Protein AF-A0A959QCV1-F1 (afdb_monomer)

Secondary structure (DSSP, 8-state):
----PPP---SS-EEEEEEEEE-GGGTPPP-SS-EE-TTS-EE-TT-EEEEEEEEEEEEEETTTEEEEEEEEEEEEEEEEEEEEGGGTEEEEEEEEEEEEEEEEEEEEEEETTEEEEEEEEEEEEEEEE-SSBBTBBS--GGG-EEEEEEEEEEE-

pLDDT: mean 92.11, std 7.15, range [56.38, 98.44]

Solvent-accessible surface area (backbone atoms only — not comparable to full-atom values): 8430 Å² total; per-residue (Å²): 138,89,85,84,82,80,75,71,31,43,81,50,85,47,71,51,73,50,75,49,73,44,86,23,66,89,78,53,77,93,68,97,67,70,45,64,49,99,85,64,48,78,40,44,71,61,38,28,40,42,35,39,36,42,37,42,26,15,46,81,37,73,96,36,27,21,29,19,40,37,41,36,40,36,43,35,42,37,38,18,29,28,41,34,75,94,74,74,41,79,45,79,33,67,29,54,31,41,40,38,39,39,38,40,32,39,41,37,48,82,47,102,86,43,72,51,46,44,38,40,39,36,36,44,34,39,40,46,46,46,16,28,24,83,88,30,38,80,43,47,67,88,73,32,51,74,48,78,51,75,48,78,48,78,49,104

Radius of gyration: 21.43 Å; Cα contacts (8 Å, |Δi|>4): 392; chains: 1; bounding box: 42×28×70 Å

Sequence (156 aa):
IVNITTRSGTNELEGEVFYLSRPGPVIDASSPYAQRDLSGNQVKDGFQRHQLGFGLGGPLKKDQTFYFLNVEHTTDLKDNLLNVPQLNINETVSGVNRFTYLSAKIDHLWTDRLRSSLRVNTGLVNIERQGGGLEGGSTFPSAGNRQDRNSLNIAL

Foldseek 3Di:
DDDDDDDKAAQDKDKDKDKDKDQFPVPDDDDPDFDADPVRDTADHPKMKIKIKMKIKHAPPHPFKIKIKMKMKMKIKGWAWADDVVVPDTDIWIDIKIKIKIKMKMWGDPDPPDIDMKIKIKIWIKGKQAFAHRVHDHGHRVNIDIDIDIDMDIDD

Mean predicted aligned error: 5.14 Å

Structure (mmCIF, N/CA/C/O backbone):
data_AF-A0A959QCV1-F1
#
_entry.id   AF-A0A959QCV1-F1
#
loop_
_atom_site.group_PDB
_atom_site.id
_atom_site.type_symbol
_atom_site.label_atom_id
_atom_site.label_alt_id
_atom_site.label_comp_id
_atom_site.label_asym_id
_atom_site.label_entity_id
_atom_site.label_seq_id
_atom_site.pdbx_PDB_ins_code
_atom_site.Cartn_x
_atom_site.Cartn_y
_atom_site.Cartn_z
_atom_site.occupancy
_atom_site.B_iso_or_equiv
_atom_site.auth_seq_id
_atom_site.auth_comp_id
_atom_site.auth_asym_id
_atom_site.auth_atom_id
_atom_site.pdbx_PDB_model_num
ATOM 1 N N . ILE A 1 1 ? -0.551 -22.973 5.891 1.00 56.41 1 ILE A N 1
ATOM 2 C CA . ILE A 1 1 ? -1.479 -21.946 6.427 1.00 56.41 1 ILE A CA 1
ATOM 3 C C . ILE A 1 1 ? -0.649 -20.695 6.674 1.00 56.41 1 ILE A C 1
ATOM 5 O O . ILE A 1 1 ? 0.378 -20.816 7.325 1.00 56.41 1 ILE A O 1
ATOM 9 N N . VAL A 1 2 ? -1.036 -19.545 6.117 1.00 56.38 2 VAL A N 1
ATOM 10 C CA . VAL A 1 2 ? -0.407 -18.245 6.412 1.00 56.38 2 VAL A CA 1
ATOM 11 C C . VAL A 1 2 ? -1.394 -17.459 7.270 1.00 56.38 2 VAL A C 1
ATOM 13 O O . VAL A 1 2 ? -2.549 -17.325 6.875 1.00 56.38 2 VAL A O 1
ATOM 16 N N . ASN A 1 3 ? -0.964 -16.994 8.445 1.00 68.69 3 ASN A N 1
ATOM 17 C CA . ASN A 1 3 ? -1.781 -16.184 9.346 1.00 68.69 3 ASN A CA 1
ATOM 18 C C . ASN A 1 3 ? -1.108 -14.826 9.547 1.00 68.69 3 ASN A C 1
ATOM 20 O O . ASN A 1 3 ? 0.076 -14.766 9.868 1.00 68.69 3 ASN A O 1
ATOM 24 N N . ILE A 1 4 ? -1.868 -13.756 9.348 1.00 70.38 4 ILE A N 1
ATOM 25 C CA . ILE A 1 4 ? -1.419 -12.381 9.541 1.00 70.38 4 ILE A CA 1
ATOM 26 C C . ILE A 1 4 ? -2.385 -11.747 10.539 1.00 70.38 4 ILE A C 1
ATOM 28 O O . ILE A 1 4 ? -3.583 -11.640 10.276 1.00 70.38 4 ILE A O 1
ATOM 32 N N . THR A 1 5 ? -1.860 -11.338 11.692 1.00 76.69 5 THR A N 1
ATOM 33 C CA . THR A 1 5 ? -2.651 -10.730 12.765 1.00 76.69 5 THR A CA 1
ATOM 34 C C . THR A 1 5 ? -2.545 -9.215 12.681 1.00 76.69 5 THR A C 1
ATOM 36 O O . THR A 1 5 ? -1.451 -8.663 12.766 1.00 76.69 5 THR A O 1
ATOM 39 N N . THR A 1 6 ? -3.680 -8.527 12.544 1.00 80.44 6 THR A N 1
ATOM 40 C CA . THR A 1 6 ? -3.712 -7.063 12.596 1.00 80.44 6 THR A CA 1
ATOM 41 C C . THR A 1 6 ? -3.486 -6.560 14.020 1.00 80.44 6 THR A C 1
ATOM 43 O O . THR A 1 6 ? -4.039 -7.105 14.985 1.00 80.44 6 THR A O 1
ATOM 46 N N . ARG A 1 7 ? -2.681 -5.498 14.146 1.00 88.44 7 ARG A N 1
ATOM 47 C CA . ARG A 1 7 ? -2.447 -4.800 15.416 1.00 88.44 7 ARG A CA 1
ATOM 48 C C . ARG A 1 7 ? -3.761 -4.254 15.995 1.00 88.44 7 ARG A C 1
ATOM 50 O O . ARG A 1 7 ? -4.746 -4.062 15.281 1.00 88.44 7 ARG A O 1
ATOM 57 N N . SER A 1 8 ? -3.779 -4.077 17.313 1.00 90.81 8 SER A N 1
ATOM 58 C CA . SER A 1 8 ? -4.909 -3.553 18.095 1.00 90.81 8 SER A CA 1
ATOM 59 C C . SER A 1 8 ? -4.432 -2.340 18.892 1.00 90.81 8 SER A C 1
ATOM 61 O O . SER A 1 8 ? -3.236 -2.234 19.150 1.00 90.81 8 SER A O 1
ATOM 63 N N . GLY A 1 9 ? -5.342 -1.446 19.278 1.00 90.56 9 GLY A N 1
ATOM 64 C CA . GLY A 1 9 ? -4.998 -0.323 20.153 1.00 90.56 9 GLY A CA 1
ATOM 65 C C . GLY A 1 9 ? -4.739 -0.762 21.594 1.00 90.56 9 GLY A C 1
ATOM 66 O O . GLY A 1 9 ? -5.176 -1.836 22.012 1.00 90.56 9 GLY A O 1
ATOM 67 N N . THR A 1 10 ? -4.057 0.095 22.350 1.00 93.06 10 THR A N 1
ATOM 68 C CA . THR A 1 10 ? -3.777 -0.079 23.782 1.00 93.06 10 THR A CA 1
ATOM 69 C C . THR A 1 10 ? -4.353 1.100 24.576 1.00 93.06 10 THR A C 1
ATOM 71 O O . THR A 1 10 ? -5.020 1.971 24.019 1.00 93.06 10 THR A O 1
ATOM 74 N N . ASN A 1 11 ? -4.135 1.139 25.892 1.00 96.75 11 ASN A N 1
ATOM 75 C CA . ASN A 1 11 ? -4.491 2.296 26.727 1.00 96.75 11 ASN A CA 1
ATOM 76 C C . ASN A 1 11 ? -3.583 3.514 26.518 1.00 96.75 11 ASN A C 1
ATOM 78 O O . ASN A 1 11 ? -3.856 4.590 27.060 1.00 96.75 11 ASN A O 1
ATOM 82 N N . GLU A 1 12 ? -2.521 3.348 25.743 1.00 96.94 12 GLU A N 1
ATOM 83 C CA . GLU A 1 12 ? -1.557 4.382 25.427 1.00 96.94 12 GLU A CA 1
ATOM 84 C C . GLU A 1 12 ? -1.685 4.739 23.949 1.00 96.94 12 GLU A C 1
ATOM 86 O O . GLU A 1 12 ? -2.083 3.924 23.117 1.00 96.94 12 GLU A O 1
ATOM 91 N N . LEU A 1 13 ? -1.430 6.006 23.633 1.00 97.38 13 LEU A N 1
ATOM 92 C CA . LEU A 1 13 ? -1.378 6.438 22.247 1.00 97.38 13 LEU A CA 1
ATOM 93 C C . LEU A 1 13 ? -0.006 6.056 21.694 1.00 97.38 13 LEU A C 1
ATOM 95 O O . LEU A 1 13 ? 1.003 6.624 22.105 1.00 97.38 13 LEU A O 1
ATOM 99 N N . GLU A 1 14 ? 0.010 5.129 20.748 1.00 96.81 14 GLU A N 1
ATOM 100 C CA . GLU A 1 14 ? 1.217 4.656 20.080 1.00 96.81 14 GLU A CA 1
ATOM 101 C C . GLU A 1 14 ? 1.080 4.858 18.576 1.00 96.81 14 GLU A C 1
ATOM 103 O O . GLU A 1 14 ? 0.016 4.640 17.990 1.00 96.81 14 GLU A O 1
ATOM 108 N N . GLY A 1 15 ? 2.168 5.257 17.929 1.00 95.94 15 GLY A N 1
ATOM 109 C CA . GLY A 1 15 ? 2.183 5.430 16.489 1.00 95.94 15 GLY A CA 1
ATOM 110 C C . GLY A 1 15 ? 3.567 5.231 15.905 1.00 95.94 15 GLY A C 1
ATOM 111 O O . GLY A 1 15 ? 4.581 5.374 16.586 1.00 95.94 15 GLY A O 1
ATOM 112 N N . GLU A 1 16 ? 3.591 4.915 14.620 1.00 96.56 16 GLU A N 1
ATOM 113 C CA . GLU A 1 16 ? 4.807 4.764 13.840 1.00 96.56 16 GLU A CA 1
ATOM 114 C C . GLU A 1 16 ? 4.631 5.404 12.468 1.00 96.56 16 GLU A C 1
ATOM 116 O O . GLU A 1 16 ? 3.540 5.434 11.896 1.00 96.56 16 GLU A O 1
ATOM 121 N N . VAL A 1 17 ? 5.736 5.892 11.925 1.00 98.06 17 VAL A N 1
ATOM 122 C CA . VAL A 1 17 ? 5.845 6.282 10.527 1.00 98.06 17 VAL A CA 1
ATOM 123 C C . VAL A 1 17 ? 7.122 5.674 9.984 1.00 98.06 17 VAL A C 1
ATOM 125 O O . VAL A 1 17 ? 8.141 5.629 10.676 1.00 98.06 17 VAL A O 1
ATOM 128 N N . PHE A 1 18 ? 7.076 5.201 8.749 1.00 97.94 18 PHE A N 1
ATOM 129 C CA . PHE A 1 18 ? 8.250 4.665 8.090 1.00 97.94 18 PHE A CA 1
ATOM 130 C C . PHE A 1 18 ? 8.313 5.098 6.638 1.00 97.94 18 PHE A C 1
ATOM 132 O O . PHE A 1 18 ? 7.305 5.388 5.990 1.00 97.94 18 PHE A O 1
ATOM 139 N N . TYR A 1 19 ? 9.532 5.059 6.119 1.00 98.06 19 TYR A N 1
ATOM 140 C CA . TYR A 1 19 ? 9.801 5.175 4.704 1.00 98.06 19 TYR A CA 1
ATOM 141 C C . TYR A 1 19 ? 10.902 4.189 4.318 1.00 98.06 19 TYR A C 1
ATOM 143 O O . TYR A 1 19 ? 11.965 4.166 4.938 1.00 98.06 19 TYR A O 1
ATOM 151 N N . LEU A 1 20 ? 10.644 3.369 3.303 1.00 96.88 20 LEU A N 1
ATOM 152 C CA . LEU A 1 20 ? 11.615 2.465 2.702 1.00 96.88 20 LEU A CA 1
ATOM 153 C C . LEU A 1 20 ? 11.753 2.812 1.225 1.00 96.88 20 LEU A C 1
ATOM 155 O O . LEU A 1 20 ? 10.768 3.065 0.534 1.00 96.88 20 LEU A O 1
ATOM 159 N N . SER A 1 21 ? 12.985 2.795 0.732 1.00 95.25 21 SER A N 1
ATOM 160 C CA . SER A 1 21 ? 13.279 3.090 -0.664 1.00 95.25 21 SER A CA 1
ATOM 161 C C . SER A 1 21 ? 14.231 2.057 -1.241 1.00 95.25 21 SER A C 1
ATOM 163 O O . SER A 1 21 ? 15.212 1.679 -0.601 1.00 95.25 21 SER A O 1
ATOM 165 N N . ARG A 1 22 ? 13.967 1.661 -2.483 1.00 92.31 22 ARG A N 1
ATOM 166 C CA . ARG A 1 22 ? 14.959 1.094 -3.384 1.00 92.31 22 ARG A CA 1
ATOM 167 C C . ARG A 1 22 ? 15.228 2.137 -4.472 1.00 92.31 22 ARG A C 1
ATOM 169 O O . ARG A 1 22 ? 14.399 2.276 -5.371 1.00 92.31 22 ARG A O 1
ATOM 176 N N . PRO A 1 23 ? 16.361 2.853 -4.404 1.00 88.69 23 PRO A N 1
ATOM 177 C CA . PRO A 1 23 ? 16.663 3.960 -5.314 1.00 88.69 23 PRO A CA 1
ATOM 178 C C . PRO A 1 23 ? 17.053 3.508 -6.734 1.00 88.69 23 PRO A C 1
ATOM 180 O O . PRO A 1 23 ? 17.223 4.349 -7.611 1.00 88.69 23 PRO A O 1
ATOM 183 N N . GLY A 1 24 ? 17.169 2.199 -6.976 1.00 87.38 24 GLY A N 1
ATOM 184 C CA . GLY A 1 24 ? 17.314 1.617 -8.309 1.00 87.38 24 GLY A CA 1
ATOM 185 C C . GLY A 1 24 ? 18.740 1.693 -8.872 1.00 87.38 24 GLY A C 1
ATOM 186 O O . GLY A 1 24 ? 19.698 1.535 -8.108 1.00 87.38 24 GLY A O 1
ATOM 187 N N . PRO A 1 25 ? 18.912 1.941 -10.189 1.00 83.81 25 PRO A N 1
ATOM 188 C CA . PRO A 1 25 ? 20.171 1.720 -10.915 1.00 83.81 25 PRO A CA 1
ATOM 189 C C . PRO A 1 25 ? 21.421 2.397 -10.348 1.00 83.81 25 PRO A C 1
ATOM 191 O O . PRO A 1 25 ? 22.527 1.934 -10.597 1.00 83.81 25 PRO A O 1
ATOM 194 N N . VAL A 1 26 ? 21.267 3.487 -9.592 1.00 85.25 26 VAL A N 1
ATOM 195 C CA . VAL A 1 26 ? 22.395 4.243 -9.021 1.00 85.25 26 VAL A CA 1
ATOM 196 C C . VAL A 1 26 ? 23.231 3.389 -8.060 1.00 85.25 26 VAL A C 1
ATOM 198 O O . VAL A 1 26 ? 24.428 3.629 -7.920 1.00 85.25 26 VAL A O 1
ATOM 201 N N . ILE A 1 27 ? 22.617 2.400 -7.403 1.00 87.38 27 ILE A N 1
ATOM 202 C CA . ILE A 1 27 ? 23.298 1.513 -6.445 1.00 87.38 27 ILE A CA 1
ATOM 203 C C . ILE A 1 27 ? 22.995 0.024 -6.663 1.00 87.38 27 ILE A C 1
ATOM 205 O O . ILE A 1 27 ? 23.479 -0.814 -5.902 1.00 87.38 27 ILE A O 1
ATOM 209 N N . ASP A 1 28 ? 22.176 -0.316 -7.659 1.00 84.25 28 ASP A N 1
ATOM 210 C CA . ASP A 1 28 ? 21.832 -1.703 -7.957 1.00 84.25 28 ASP A CA 1
ATOM 211 C C . ASP A 1 28 ? 23.026 -2.424 -8.611 1.00 84.25 28 ASP A C 1
ATOM 213 O O . ASP A 1 28 ? 23.662 -1.923 -9.539 1.00 84.25 28 ASP A O 1
ATOM 217 N N . ALA A 1 29 ? 23.319 -3.640 -8.148 1.00 82.19 29 ALA A N 1
ATOM 218 C CA . ALA A 1 29 ? 24.272 -4.516 -8.819 1.00 82.19 29 ALA A CA 1
ATOM 219 C C . ALA A 1 29 ? 23.673 -5.069 -10.123 1.00 82.19 29 ALA A C 1
ATOM 221 O O . ALA A 1 29 ? 22.480 -5.374 -10.191 1.00 82.19 29 ALA A O 1
ATOM 222 N N . SER A 1 30 ? 24.518 -5.266 -11.138 1.00 79.25 30 SER A N 1
ATOM 223 C CA . SER A 1 30 ? 24.100 -5.906 -12.388 1.00 79.25 30 SER A CA 1
ATOM 224 C C . SER A 1 30 ? 23.631 -7.343 -12.138 1.00 79.25 30 SER A C 1
ATOM 226 O O . SER A 1 30 ? 24.277 -8.108 -11.418 1.00 79.25 30 SER A O 1
ATOM 228 N N . SER A 1 31 ? 22.502 -7.712 -12.741 1.00 80.00 31 SER A N 1
ATOM 229 C CA . SER A 1 31 ? 21.906 -9.043 -12.643 1.00 80.00 31 SER A CA 1
ATOM 230 C C . SER A 1 31 ? 21.450 -9.513 -14.025 1.00 80.00 31 SER A C 1
ATOM 232 O O . SER A 1 31 ? 20.744 -8.772 -14.711 1.00 80.00 31 SER A O 1
ATOM 234 N N . PRO A 1 32 ? 21.764 -10.758 -14.431 1.00 79.56 32 PRO A N 1
ATOM 235 C CA . PRO A 1 32 ? 21.234 -11.330 -15.667 1.00 79.56 32 PRO A CA 1
ATOM 236 C C . PRO A 1 32 ? 19.757 -11.741 -15.540 1.00 79.56 32 PRO A C 1
ATOM 238 O O . PRO A 1 32 ? 19.108 -12.023 -16.543 1.00 79.56 32 PRO A O 1
ATOM 241 N N . TYR A 1 33 ? 19.211 -11.794 -14.321 1.00 82.69 33 TYR A N 1
ATOM 242 C CA . TYR A 1 33 ? 17.835 -12.215 -14.063 1.00 82.69 33 TYR A CA 1
ATOM 243 C C . TYR A 1 33 ? 16.910 -11.019 -13.851 1.00 82.69 33 TYR A C 1
ATOM 245 O O . TYR A 1 33 ? 17.218 -10.123 -13.060 1.00 82.69 33 TYR A O 1
ATOM 253 N N . ALA A 1 34 ? 15.743 -11.059 -14.499 1.00 82.69 34 ALA A N 1
ATOM 254 C CA . ALA A 1 34 ? 14.656 -10.127 -14.232 1.00 82.69 34 ALA A CA 1
ATOM 255 C C . ALA A 1 34 ? 14.094 -10.346 -12.820 1.00 82.69 34 ALA A C 1
ATOM 257 O O . ALA A 1 34 ? 13.846 -11.477 -12.390 1.00 82.69 34 ALA A O 1
ATOM 258 N N . GLN A 1 35 ? 13.866 -9.250 -12.110 1.00 85.19 35 GLN A N 1
ATOM 259 C CA . GLN A 1 35 ? 13.243 -9.247 -10.792 1.00 85.19 35 GLN A CA 1
ATOM 260 C C . GLN A 1 35 ? 11.722 -9.138 -10.921 1.00 85.19 35 GLN A C 1
ATOM 262 O O . GLN A 1 35 ? 11.187 -9.199 -12.028 1.00 85.19 35 GLN A O 1
ATOM 267 N N . ARG A 1 36 ? 11.002 -9.017 -9.798 1.00 87.94 36 ARG A N 1
ATOM 268 C CA . ARG A 1 36 ? 9.537 -8.907 -9.799 1.00 87.94 36 ARG A CA 1
ATOM 269 C C . ARG A 1 36 ? 9.029 -7.711 -9.001 1.00 87.94 36 ARG A C 1
ATOM 271 O O . ARG A 1 36 ? 9.533 -7.421 -7.916 1.00 87.94 36 ARG A O 1
ATOM 278 N N . ASP A 1 37 ? 7.998 -7.058 -9.533 1.00 87.69 37 ASP A N 1
ATOM 279 C CA . ASP A 1 37 ? 7.208 -6.070 -8.795 1.00 87.69 37 ASP A CA 1
ATOM 280 C C . ASP A 1 37 ? 6.278 -6.748 -7.759 1.00 87.69 37 ASP A C 1
ATOM 282 O O . ASP A 1 37 ? 6.195 -7.978 -7.695 1.00 87.69 37 ASP A O 1
ATOM 286 N N . LEU A 1 38 ? 5.565 -5.967 -6.931 1.00 86.62 38 LEU A N 1
ATOM 287 C CA . LEU A 1 38 ? 4.657 -6.520 -5.902 1.00 86.62 38 LEU A CA 1
ATOM 288 C C . LEU A 1 38 ? 3.488 -7.342 -6.473 1.00 86.62 38 LEU A C 1
ATOM 290 O O . LEU A 1 38 ? 2.854 -8.101 -5.744 1.00 86.62 38 LEU A O 1
ATOM 294 N N . SER A 1 39 ? 3.191 -7.200 -7.763 1.00 86.31 39 SER A N 1
ATOM 295 C CA . SER A 1 39 ? 2.150 -7.965 -8.452 1.00 86.31 39 SER A CA 1
ATOM 296 C C . SER A 1 39 ? 2.690 -9.180 -9.209 1.00 86.31 39 SER A C 1
ATOM 298 O O . SER A 1 39 ? 1.919 -9.917 -9.825 1.00 86.31 39 SER A O 1
ATOM 300 N N . GLY A 1 40 ? 4.002 -9.414 -9.140 1.00 85.06 40 GLY A N 1
ATOM 301 C CA . GLY A 1 40 ? 4.674 -10.535 -9.774 1.00 85.06 40 GLY A CA 1
ATOM 302 C C . GLY A 1 40 ? 5.058 -10.302 -11.234 1.00 85.06 40 GLY A C 1
ATOM 303 O O . GLY A 1 40 ? 5.583 -11.239 -11.841 1.00 85.06 40 GLY A O 1
ATOM 304 N N . ASN A 1 41 ? 4.852 -9.109 -11.808 1.00 85.50 41 ASN A N 1
ATOM 305 C CA . ASN A 1 41 ? 5.343 -8.826 -13.161 1.00 85.50 41 ASN A CA 1
ATOM 306 C C . ASN A 1 41 ? 6.864 -8.736 -13.139 1.00 85.50 41 ASN A C 1
ATOM 308 O O . ASN A 1 41 ? 7.446 -8.235 -12.176 1.00 85.50 41 ASN A O 1
ATOM 312 N N . GLN A 1 42 ? 7.497 -9.205 -14.210 1.00 86.94 42 GLN A N 1
ATOM 313 C CA . GLN A 1 42 ? 8.936 -9.065 -14.356 1.00 86.94 42 GLN A CA 1
ATOM 314 C C . GLN A 1 42 ? 9.316 -7.595 -14.563 1.00 86.94 42 GLN A C 1
ATOM 316 O O . GLN A 1 42 ? 8.636 -6.868 -15.285 1.00 86.94 42 GLN A O 1
ATOM 321 N N . VAL A 1 43 ? 10.403 -7.181 -13.921 1.00 85.88 43 VAL A N 1
ATOM 322 C CA . VAL A 1 43 ? 10.997 -5.844 -14.007 1.00 85.88 43 VAL A CA 1
ATOM 323 C C . VAL A 1 43 ? 12.515 -5.981 -14.100 1.00 85.88 43 VAL A C 1
ATOM 325 O O . VAL A 1 43 ? 13.085 -6.940 -13.569 1.00 85.88 43 VAL A O 1
ATOM 328 N N . LYS A 1 44 ? 13.172 -5.053 -14.795 1.00 85.00 44 LYS A N 1
ATOM 329 C CA . LYS A 1 44 ? 14.626 -5.070 -15.002 1.00 85.00 44 LYS A CA 1
ATOM 330 C C . LYS A 1 44 ? 15.207 -3.686 -14.698 1.00 85.00 44 LYS A C 1
ATOM 332 O O . LYS A 1 44 ? 14.853 -3.091 -13.678 1.00 85.00 44 LYS A O 1
ATOM 337 N N . ASP A 1 45 ? 16.105 -3.216 -15.552 1.00 75.50 45 ASP A N 1
ATOM 338 C CA . ASP A 1 45 ? 16.825 -1.963 -15.394 1.00 75.50 45 ASP A CA 1
ATOM 339 C C . ASP A 1 45 ? 15.837 -0.793 -15.270 1.00 75.50 45 ASP A C 1
ATOM 341 O O . ASP A 1 45 ? 14.769 -0.797 -15.880 1.00 75.50 45 ASP A O 1
ATOM 345 N N . GLY A 1 46 ? 16.161 0.179 -14.416 1.00 82.62 46 GLY A N 1
ATOM 346 C CA . GLY A 1 46 ? 15.299 1.337 -14.140 1.00 82.62 46 GLY A CA 1
ATOM 347 C C . GLY A 1 46 ? 14.290 1.153 -13.000 1.00 82.62 46 GLY A C 1
ATOM 348 O O . GLY A 1 46 ? 13.677 2.131 -12.579 1.00 82.62 46 GLY A O 1
ATOM 349 N N . PHE A 1 47 ? 14.135 -0.056 -12.442 1.00 91.75 47 PHE A N 1
ATOM 350 C CA . PHE A 1 47 ? 13.174 -0.285 -11.358 1.00 91.75 47 PHE A CA 1
ATOM 351 C C . PHE A 1 47 ? 13.525 0.475 -10.068 1.00 91.75 47 PHE A C 1
ATOM 353 O O . PHE A 1 47 ? 14.614 0.321 -9.514 1.00 91.75 47 PHE A O 1
ATOM 360 N N . GLN A 1 48 ? 12.560 1.225 -9.538 1.00 94.12 48 GLN A N 1
ATOM 361 C CA . GLN A 1 48 ? 12.655 1.932 -8.260 1.00 94.12 48 GLN A CA 1
ATOM 362 C C . GLN A 1 48 ? 11.396 1.688 -7.435 1.00 94.12 48 GLN A C 1
ATOM 364 O O . GLN A 1 48 ? 10.308 1.508 -7.982 1.00 94.12 48 GLN A O 1
ATOM 369 N N . ARG A 1 49 ? 11.533 1.703 -6.109 1.00 95.75 49 ARG A N 1
ATOM 370 C CA . ARG A 1 49 ? 10.404 1.523 -5.191 1.00 95.75 49 ARG A CA 1
ATOM 371 C C . ARG A 1 49 ? 10.474 2.510 -4.047 1.00 95.75 49 ARG A C 1
ATOM 373 O O . ARG A 1 49 ? 11.504 2.622 -3.393 1.00 95.75 49 ARG A O 1
ATOM 380 N N . HIS A 1 50 ? 9.338 3.117 -3.743 1.00 97.44 50 HIS A N 1
ATOM 381 C CA . HIS A 1 50 ? 9.153 3.998 -2.600 1.00 97.44 50 HIS A CA 1
ATOM 382 C C . HIS A 1 50 ? 7.960 3.510 -1.789 1.00 97.44 50 HIS A C 1
ATOM 384 O O . HIS A 1 50 ? 6.850 3.428 -2.315 1.00 97.44 50 HIS A O 1
ATOM 390 N N . GLN A 1 51 ? 8.183 3.167 -0.524 1.00 97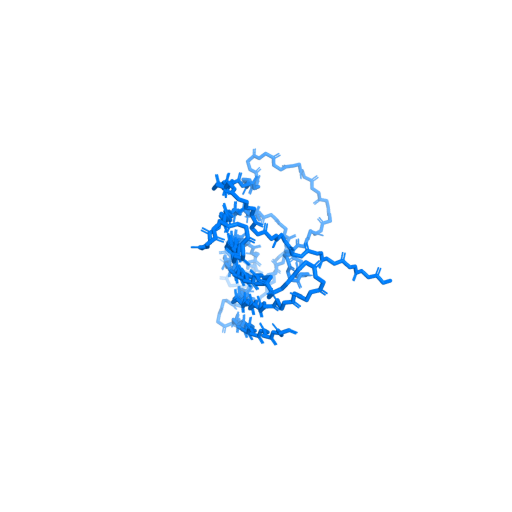.94 51 GLN A N 1
ATOM 391 C CA . GLN A 1 51 ? 7.158 2.676 0.390 1.00 97.94 51 GLN A CA 1
ATOM 392 C C . GLN A 1 51 ? 7.072 3.604 1.589 1.00 97.94 51 GLN A C 1
ATOM 394 O O . GLN A 1 51 ? 8.055 3.809 2.293 1.00 97.94 51 GLN A O 1
ATOM 399 N N . LEU A 1 52 ? 5.890 4.148 1.821 1.00 98.31 52 LEU A N 1
ATOM 400 C CA . LEU A 1 52 ? 5.556 4.971 2.970 1.00 98.31 52 LEU A CA 1
ATOM 401 C C . LEU A 1 52 ? 4.495 4.230 3.773 1.00 98.31 52 LEU A C 1
ATOM 403 O O . LEU A 1 52 ? 3.548 3.696 3.194 1.00 98.31 52 LEU A O 1
ATOM 407 N N . GLY A 1 53 ? 4.610 4.253 5.092 1.00 97.81 53 GLY A N 1
ATOM 408 C CA . GLY A 1 53 ? 3.556 3.745 5.951 1.00 97.81 53 GLY A CA 1
ATOM 409 C C . GLY A 1 53 ? 3.411 4.548 7.224 1.00 97.81 53 GLY A C 1
ATOM 410 O O . GLY A 1 53 ? 4.349 5.196 7.690 1.00 97.81 53 GLY A O 1
ATOM 411 N N . PHE A 1 54 ? 2.202 4.508 7.761 1.00 97.38 54 PHE A N 1
ATOM 412 C CA . PHE A 1 54 ? 1.836 5.131 9.017 1.00 97.38 54 PHE A CA 1
ATOM 413 C C . PHE A 1 54 ? 0.870 4.225 9.771 1.00 97.38 54 PHE A C 1
ATOM 415 O O . PHE A 1 54 ? -0.121 3.759 9.203 1.00 97.38 54 PHE A O 1
ATOM 422 N N . GLY A 1 55 ? 1.142 4.032 11.057 1.00 97.44 55 GLY A N 1
ATOM 423 C CA . GLY A 1 55 ? 0.284 3.320 11.990 1.00 97.44 55 GLY A CA 1
ATOM 424 C C . GLY A 1 55 ? -0.014 4.179 13.213 1.00 97.44 55 GLY A C 1
ATOM 425 O O . GLY A 1 55 ? 0.870 4.868 13.716 1.00 97.44 55 GLY A O 1
ATOM 426 N N . LEU A 1 56 ? -1.247 4.124 13.711 1.00 97.94 56 LEU A N 1
ATOM 427 C CA . LEU A 1 56 ? -1.667 4.796 14.939 1.00 97.94 56 LEU A CA 1
ATOM 428 C C . LEU A 1 56 ? -2.685 3.944 15.683 1.00 97.94 56 LEU A C 1
ATOM 430 O O . LEU A 1 56 ? -3.666 3.485 15.096 1.00 97.94 56 LEU A O 1
ATOM 434 N N . GLY A 1 57 ? -2.491 3.779 16.982 1.00 97.94 57 GLY A N 1
ATOM 435 C CA . GLY A 1 57 ? -3.434 3.087 17.842 1.00 97.94 57 GLY A CA 1
ATOM 436 C C . GLY A 1 57 ? -3.508 3.693 19.228 1.00 97.94 57 GLY A C 1
ATOM 437 O O . GLY A 1 57 ? -2.606 4.390 19.680 1.00 97.94 57 GLY A O 1
ATOM 438 N N . GLY A 1 58 ? -4.617 3.420 19.901 1.00 97.94 58 GLY A N 1
ATO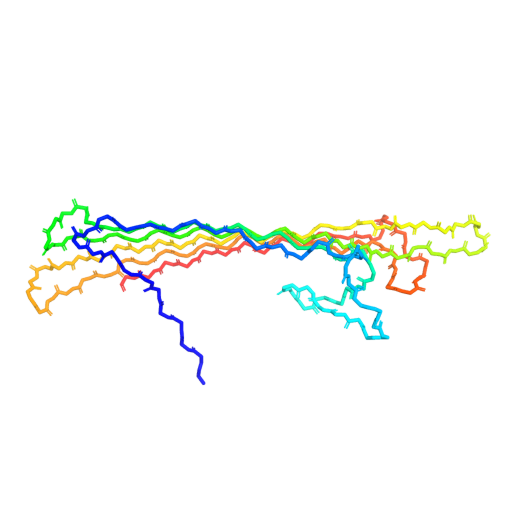M 439 C CA . GLY A 1 58 ? -4.825 3.863 21.271 1.00 97.94 58 GLY A CA 1
ATOM 440 C C . GLY A 1 58 ? -6.263 3.672 21.737 1.00 97.94 58 GLY A C 1
ATOM 441 O O . GLY A 1 58 ? -7.054 2.986 21.074 1.00 97.94 58 GLY A O 1
ATOM 442 N N . PRO A 1 59 ? -6.635 4.284 22.870 1.00 98.06 59 PRO A N 1
ATOM 443 C CA . PRO A 1 59 ? -7.969 4.144 23.424 1.00 98.06 59 PRO A CA 1
ATOM 444 C C . PRO A 1 59 ? -8.915 5.203 22.840 1.00 98.06 59 PRO A C 1
ATOM 446 O O . PRO A 1 59 ? -8.639 6.398 22.899 1.00 98.06 59 PRO A O 1
ATOM 449 N N . LEU A 1 60 ? -10.079 4.778 22.341 1.00 97.25 60 LEU A N 1
ATOM 450 C CA . LEU A 1 60 ? -11.247 5.663 22.213 1.00 97.25 60 LEU A CA 1
ATOM 451 C C . LEU A 1 60 ? -11.876 5.906 23.590 1.00 97.25 60 LEU A C 1
ATOM 453 O O . LEU A 1 60 ? -12.315 7.010 23.904 1.00 97.25 60 LEU A O 1
ATOM 457 N N . LYS A 1 61 ? -11.895 4.860 24.422 1.00 97.50 61 LYS A N 1
ATOM 458 C CA . LYS A 1 61 ? -12.237 4.917 25.840 1.00 97.50 61 LYS A CA 1
ATOM 459 C C . LYS A 1 61 ? -11.294 3.985 26.587 1.00 97.50 61 LYS A C 1
ATOM 461 O O . LYS A 1 61 ? -11.265 2.793 26.285 1.00 97.50 61 LYS A O 1
ATOM 466 N N . LYS A 1 62 ? -10.530 4.531 27.537 1.00 96.75 62 LYS A N 1
ATOM 467 C CA . LYS A 1 62 ? -9.572 3.748 28.330 1.00 96.75 62 LYS A CA 1
ATOM 468 C C . LYS A 1 62 ? -10.258 2.543 28.972 1.00 96.75 62 LYS A C 1
ATOM 470 O O . LYS A 1 62 ? -11.418 2.640 29.374 1.00 96.75 62 LYS A O 1
ATOM 475 N N . ASP A 1 63 ? -9.542 1.426 28.986 1.00 96.19 63 ASP A N 1
ATOM 476 C CA . ASP A 1 63 ? -9.953 0.132 29.533 1.00 96.19 63 ASP A CA 1
ATOM 477 C C . ASP A 1 63 ? -11.201 -0.489 28.880 1.00 96.19 63 ASP A C 1
ATOM 479 O O . ASP A 1 63 ? -11.708 -1.497 29.364 1.00 96.19 63 ASP A O 1
ATOM 483 N N . GLN A 1 64 ? -11.703 0.075 27.771 1.00 96.88 64 GLN A N 1
ATOM 484 C CA . GLN A 1 64 ? -12.957 -0.385 27.173 1.00 96.88 64 GLN A CA 1
ATOM 485 C C . GLN A 1 64 ? -12.946 -0.451 25.646 1.00 96.88 64 GLN A C 1
ATOM 487 O O . GLN A 1 64 ? -13.303 -1.483 25.081 1.00 96.88 64 GLN A O 1
ATOM 492 N N . THR A 1 65 ? -12.580 0.633 24.963 1.00 98.00 65 THR A N 1
ATOM 493 C CA . THR A 1 65 ? -12.657 0.718 23.501 1.00 98.00 65 THR A CA 1
ATOM 494 C C . THR A 1 65 ? -11.330 1.181 22.936 1.00 98.00 65 THR A C 1
ATOM 496 O O . THR A 1 65 ? -10.867 2.276 23.253 1.00 98.00 65 THR A O 1
ATOM 499 N N . PHE A 1 66 ? -10.772 0.390 22.030 1.00 98.19 66 PHE A N 1
ATOM 500 C CA . PHE A 1 66 ? -9.460 0.603 21.436 1.00 98.19 66 PHE A CA 1
ATOM 501 C C . PHE A 1 66 ? -9.565 0.661 19.921 1.00 98.19 66 PHE A C 1
ATOM 503 O O . PHE A 1 66 ? -10.387 -0.036 19.326 1.00 98.19 66 PHE A O 1
ATOM 510 N N . TYR A 1 67 ? -8.718 1.467 19.293 1.00 97.81 67 TYR A N 1
ATOM 511 C CA . TYR A 1 67 ? -8.628 1.547 17.843 1.00 97.81 67 TYR A CA 1
ATOM 512 C C . TYR A 1 67 ? -7.197 1.326 17.367 1.00 97.81 67 TYR A C 1
ATOM 514 O O . TYR A 1 67 ? -6.234 1.612 18.077 1.00 97.81 67 TYR A O 1
ATOM 522 N N . PHE A 1 68 ? -7.071 0.841 16.139 1.00 98.06 68 PHE A N 1
ATOM 523 C CA . PHE A 1 68 ? -5.823 0.830 15.397 1.00 98.06 68 PHE A CA 1
ATOM 524 C C . PHE A 1 68 ? -6.105 1.167 13.933 1.00 98.06 68 PHE A C 1
ATOM 526 O O . PHE A 1 68 ? -7.040 0.626 13.340 1.00 98.06 68 PHE A O 1
ATOM 533 N N . LEU A 1 69 ? -5.305 2.055 13.356 1.00 97.75 69 LEU A N 1
ATOM 534 C CA . LEU A 1 69 ? -5.352 2.481 11.964 1.00 97.75 69 LEU A CA 1
ATOM 535 C C . LEU A 1 69 ? -3.963 2.296 11.356 1.00 97.75 69 LEU A C 1
ATOM 537 O O . LEU A 1 69 ? -2.970 2.684 11.962 1.00 97.75 69 LEU A O 1
ATOM 541 N N . ASN A 1 70 ? -3.896 1.741 10.151 1.00 97.75 70 ASN A N 1
ATOM 542 C CA . ASN A 1 70 ? -2.664 1.622 9.382 1.00 97.75 70 ASN A CA 1
ATOM 543 C C . ASN A 1 70 ? -2.926 1.934 7.916 1.00 97.75 70 ASN A C 1
ATOM 545 O O . ASN A 1 70 ? -3.894 1.432 7.337 1.00 97.75 70 ASN A O 1
ATOM 549 N N . VAL A 1 71 ? -2.056 2.749 7.333 1.00 97.75 71 VAL A N 1
ATOM 550 C CA . VAL A 1 71 ? -2.065 3.105 5.918 1.00 97.75 71 VAL A CA 1
ATOM 551 C C . VAL A 1 71 ? -0.674 2.871 5.366 1.00 97.75 71 VAL A C 1
ATOM 553 O O . VAL A 1 71 ? 0.304 3.391 5.894 1.00 97.75 71 VAL A O 1
ATOM 556 N N . GLU A 1 72 ? -0.597 2.123 4.277 1.00 97.94 72 GLU A N 1
ATOM 557 C CA . GLU A 1 72 ? 0.637 1.855 3.555 1.00 97.94 72 GLU A CA 1
ATOM 558 C C . GLU A 1 72 ? 0.447 2.215 2.090 1.00 97.94 72 GLU A C 1
ATOM 560 O O . GLU A 1 72 ? -0.552 1.854 1.466 1.00 97.94 72 GLU A O 1
ATOM 565 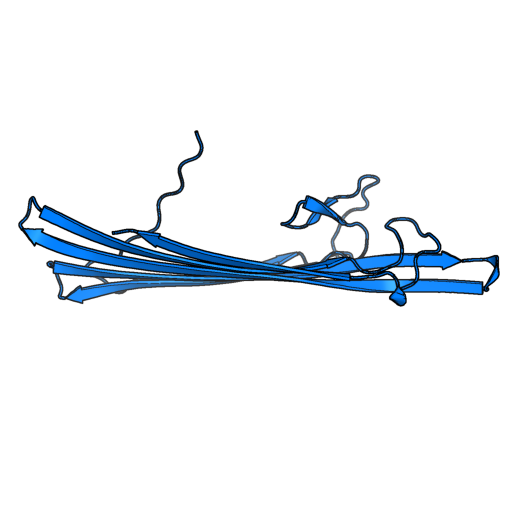N N . HIS A 1 73 ? 1.420 2.923 1.535 1.00 98.31 73 HIS A N 1
ATOM 566 C CA . HIS A 1 73 ? 1.455 3.294 0.135 1.00 98.31 73 HIS A CA 1
ATOM 567 C C . HIS A 1 73 ? 2.799 2.907 -0.472 1.00 98.31 73 HIS A C 1
ATOM 569 O O . HIS A 1 73 ? 3.854 3.269 0.041 1.00 98.31 73 HIS A O 1
ATOM 575 N N . THR A 1 74 ? 2.764 2.187 -1.586 1.00 98.44 74 THR A N 1
ATOM 576 C CA . THR A 1 74 ? 3.940 1.842 -2.382 1.00 98.44 74 THR A CA 1
ATOM 577 C C . THR A 1 74 ? 3.777 2.371 -3.798 1.00 98.44 74 THR A C 1
ATOM 579 O O . THR A 1 74 ? 2.781 2.074 -4.458 1.00 98.44 74 THR A O 1
ATOM 582 N N . THR A 1 75 ? 4.775 3.110 -4.274 1.00 97.81 75 THR A N 1
ATOM 583 C CA . THR A 1 75 ? 4.936 3.458 -5.687 1.00 97.81 75 THR A CA 1
ATOM 584 C C . THR A 1 75 ? 6.134 2.702 -6.248 1.00 97.81 75 THR A C 1
ATOM 586 O O . THR A 1 75 ? 7.243 2.839 -5.729 1.00 97.81 75 THR A O 1
ATOM 589 N N . ASP A 1 76 ? 5.904 1.943 -7.317 1.00 96.56 76 ASP A N 1
ATOM 590 C CA . ASP A 1 76 ? 6.962 1.329 -8.116 1.00 96.56 76 ASP A CA 1
ATOM 591 C C . ASP A 1 76 ? 7.085 2.078 -9.441 1.00 96.56 76 ASP A C 1
ATOM 593 O O . ASP A 1 76 ? 6.097 2.216 -10.166 1.00 96.56 76 ASP A O 1
ATOM 597 N N . LEU A 1 77 ? 8.296 2.517 -9.768 1.00 94.56 77 LEU A N 1
ATOM 598 C CA . LEU A 1 77 ? 8.662 3.006 -11.094 1.00 94.56 77 LEU A CA 1
ATOM 599 C C . LEU A 1 77 ? 9.369 1.875 -11.829 1.00 94.56 77 LEU A C 1
ATOM 601 O O . LEU A 1 77 ? 10.189 1.167 -11.242 1.00 94.56 77 LEU A O 1
ATOM 605 N N . LYS A 1 78 ? 9.037 1.679 -13.099 1.00 92.44 78 LYS A N 1
ATOM 606 C CA . LYS A 1 78 ? 9.601 0.605 -13.911 1.00 92.44 78 LYS A CA 1
ATOM 607 C C . LYS A 1 78 ? 9.752 1.043 -15.350 1.00 92.44 78 LYS A C 1
ATOM 609 O O . LYS A 1 78 ? 8.883 1.721 -15.884 1.00 92.44 78 LYS A O 1
ATOM 614 N N . ASP A 1 79 ? 10.804 0.555 -15.980 1.00 91.50 79 ASP A N 1
ATOM 615 C CA . ASP A 1 79 ? 11.132 0.876 -17.356 1.00 91.50 79 ASP A CA 1
ATOM 616 C C . ASP A 1 79 ? 11.150 -0.394 -18.206 1.00 91.50 79 ASP A C 1
ATOM 618 O O . ASP A 1 79 ? 11.534 -1.473 -17.752 1.00 91.50 79 ASP A O 1
ATOM 622 N N . ASN A 1 80 ? 10.696 -0.253 -19.446 1.00 91.25 80 ASN A N 1
ATOM 623 C CA . ASN A 1 80 ? 10.864 -1.225 -20.517 1.00 91.25 80 ASN A CA 1
ATOM 624 C C . ASN A 1 80 ? 11.614 -0.559 -21.673 1.00 91.25 80 ASN A C 1
ATOM 626 O O . ASN A 1 80 ? 11.547 0.655 -21.852 1.00 91.25 80 ASN A O 1
ATOM 630 N N . LEU A 1 81 ? 12.271 -1.356 -22.506 1.00 91.31 81 LEU A N 1
ATOM 631 C CA . LEU A 1 81 ? 12.931 -0.891 -23.717 1.00 91.31 81 LEU A CA 1
ATOM 632 C C . LEU A 1 81 ? 12.031 -1.126 -24.940 1.00 91.31 81 LEU A C 1
ATOM 634 O O . LEU A 1 81 ? 11.530 -2.231 -25.163 1.00 91.31 81 LEU A O 1
ATOM 638 N N . LEU A 1 82 ? 11.849 -0.091 -25.754 1.00 92.31 82 LEU A N 1
ATOM 639 C CA . LEU A 1 82 ? 11.271 -0.150 -27.093 1.00 92.31 82 LEU A CA 1
ATOM 640 C C . LEU A 1 82 ? 12.410 -0.003 -28.097 1.00 92.31 82 LEU A C 1
ATOM 642 O O . LEU A 1 82 ? 12.993 1.069 -28.223 1.00 92.31 82 LEU A O 1
ATOM 646 N N . ASN A 1 83 ? 12.721 -1.075 -28.820 1.00 93.50 83 ASN A N 1
ATOM 647 C CA . ASN A 1 83 ? 13.800 -1.075 -29.801 1.00 93.50 83 ASN A CA 1
ATOM 648 C C . ASN A 1 83 ? 13.286 -1.663 -31.116 1.00 93.50 83 ASN A C 1
ATOM 650 O O . ASN A 1 83 ? 13.035 -2.867 -31.211 1.00 93.50 83 ASN A O 1
ATOM 654 N N . VAL A 1 84 ? 13.111 -0.795 -32.113 1.00 92.38 84 VAL A N 1
ATOM 655 C CA . VAL A 1 84 ? 12.626 -1.139 -33.454 1.00 92.38 84 VAL A CA 1
ATOM 656 C C . VAL A 1 84 ? 13.601 -0.573 -34.491 1.00 92.38 84 VAL A C 1
ATOM 658 O O . VAL A 1 84 ? 13.404 0.545 -34.979 1.00 92.38 84 VAL A O 1
ATOM 661 N N . PRO A 1 85 ? 14.651 -1.332 -34.863 1.00 92.62 85 PRO A N 1
ATOM 662 C CA . PRO A 1 85 ? 15.684 -0.864 -35.788 1.00 92.62 85 PRO A CA 1
ATOM 663 C C . PRO A 1 85 ? 15.138 -0.430 -37.153 1.00 92.62 85 PRO A C 1
ATOM 665 O O . PRO A 1 85 ? 15.622 0.538 -37.729 1.00 92.62 85 PRO A O 1
ATOM 668 N N . GLN A 1 86 ? 14.090 -1.096 -37.651 1.00 93.62 86 GLN A N 1
ATOM 669 C CA . GLN A 1 86 ? 13.454 -0.783 -38.939 1.00 93.62 86 GLN A CA 1
ATOM 670 C C . GLN A 1 86 ? 12.823 0.614 -38.970 1.00 93.62 86 GLN A C 1
ATOM 672 O O . GLN A 1 86 ? 12.647 1.181 -40.044 1.00 93.62 86 GLN A O 1
ATOM 677 N N . LEU A 1 87 ? 12.471 1.154 -37.802 1.00 92.56 87 LEU A N 1
ATOM 678 C CA . LEU A 1 87 ? 11.909 2.494 -37.640 1.00 92.56 87 LEU A CA 1
ATOM 679 C C . LEU A 1 87 ? 12.914 3.466 -37.008 1.00 92.56 87 LEU A C 1
ATOM 681 O O . LEU A 1 87 ? 12.559 4.609 -36.744 1.00 92.56 87 LEU A O 1
ATOM 685 N N . ASN A 1 88 ? 14.155 3.019 -36.770 1.00 93.31 88 ASN A N 1
ATOM 686 C CA . ASN A 1 88 ? 15.191 3.765 -36.059 1.00 93.31 88 ASN A CA 1
ATOM 687 C C . ASN A 1 88 ? 14.739 4.252 -34.663 1.00 93.31 88 ASN A C 1
ATOM 689 O O . ASN A 1 88 ? 15.037 5.375 -34.263 1.00 93.31 88 ASN A O 1
ATOM 693 N N . ILE A 1 89 ? 13.995 3.411 -33.934 1.00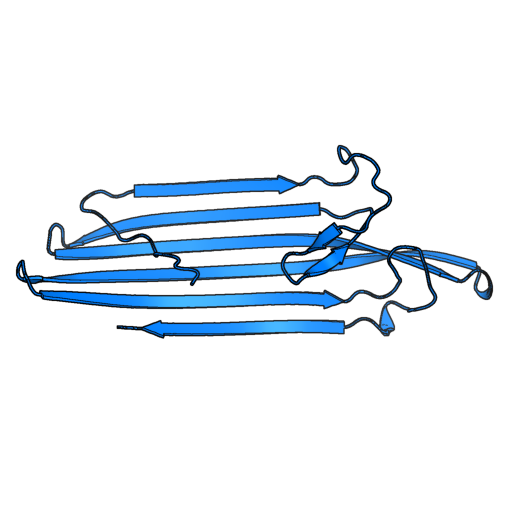 92.94 89 ILE A N 1
ATOM 694 C CA . ILE A 1 89 ? 13.480 3.713 -32.588 1.00 92.94 89 ILE A CA 1
ATOM 695 C C . ILE A 1 89 ? 14.288 2.932 -31.552 1.00 92.94 89 ILE A C 1
ATOM 697 O O . ILE A 1 89 ? 14.402 1.712 -31.657 1.00 92.94 89 ILE A O 1
ATOM 701 N N . ASN A 1 90 ? 14.797 3.628 -30.535 1.00 93.62 90 ASN A N 1
ATOM 702 C CA . ASN A 1 90 ? 15.416 3.043 -29.348 1.00 93.62 90 ASN A CA 1
ATOM 703 C C . ASN A 1 90 ? 15.099 3.930 -28.135 1.00 93.62 90 ASN A C 1
ATOM 705 O O . ASN A 1 90 ? 15.795 4.910 -27.877 1.00 93.62 90 ASN A O 1
ATOM 709 N N . GLU A 1 91 ? 14.006 3.624 -27.443 1.00 91.50 91 GLU A N 1
ATOM 710 C CA . GLU A 1 91 ? 13.411 4.482 -26.417 1.00 91.50 91 GLU A CA 1
ATOM 711 C C . GLU A 1 91 ? 13.058 3.695 -25.155 1.00 91.50 91 GLU A C 1
ATOM 713 O O . GLU A 1 91 ? 12.709 2.515 -25.208 1.00 91.50 91 GLU A O 1
ATOM 718 N N . THR A 1 92 ? 13.093 4.372 -24.010 1.00 91.31 92 THR A N 1
ATOM 719 C CA . THR A 1 92 ? 12.604 3.826 -22.744 1.00 91.31 92 THR A CA 1
ATOM 720 C C . THR A 1 92 ? 11.123 4.141 -22.581 1.00 91.31 92 THR A C 1
ATOM 722 O O . THR A 1 92 ? 10.705 5.294 -22.672 1.00 91.31 92 THR A O 1
ATOM 725 N N . VAL A 1 93 ? 10.327 3.115 -22.295 1.00 92.06 93 VAL A N 1
ATOM 726 C CA . VAL A 1 93 ? 8.905 3.232 -21.979 1.00 92.06 93 VAL A CA 1
ATOM 727 C C . VAL A 1 93 ? 8.725 2.998 -20.484 1.00 92.06 93 VAL A C 1
ATOM 729 O O . VAL A 1 93 ? 8.840 1.868 -20.007 1.00 92.06 93 VAL A O 1
ATOM 732 N N . SER A 1 94 ? 8.435 4.066 -19.747 1.00 92.06 94 SER A N 1
ATOM 733 C CA . SER A 1 94 ? 8.211 4.002 -18.302 1.00 92.06 94 SER A CA 1
ATOM 734 C C . SER A 1 94 ? 6.776 3.601 -17.959 1.00 92.06 94 SER A C 1
ATOM 736 O O . SER A 1 94 ? 5.827 3.884 -18.692 1.00 92.06 94 SER A O 1
ATOM 738 N N . GLY A 1 95 ? 6.613 2.954 -16.812 1.00 93.00 95 GLY A N 1
ATOM 739 C CA . GLY A 1 95 ? 5.337 2.602 -16.209 1.00 93.00 95 GLY A CA 1
ATOM 740 C C . GLY A 1 95 ? 5.379 2.783 -14.699 1.00 93.00 95 GLY A C 1
ATOM 741 O O . GLY A 1 95 ? 6.442 2.734 -14.074 1.00 93.00 95 GLY A O 1
ATOM 742 N N . VAL A 1 96 ? 4.206 2.981 -14.103 1.00 95.25 96 VAL A N 1
ATOM 743 C CA . VAL A 1 96 ? 4.069 3.201 -12.662 1.00 95.25 96 VAL A CA 1
ATOM 744 C C . VAL A 1 96 ? 3.049 2.235 -12.075 1.00 95.25 96 VAL A C 1
ATOM 746 O O . VAL A 1 96 ? 1.916 2.147 -12.544 1.00 95.25 96 VAL A O 1
ATOM 749 N N . ASN A 1 97 ? 3.420 1.540 -11.000 1.00 96.44 97 ASN A N 1
ATOM 750 C CA . ASN A 1 97 ? 2.442 0.855 -10.159 1.00 96.44 97 ASN A CA 1
ATOM 751 C C . ASN A 1 97 ? 2.225 1.638 -8.866 1.00 96.44 97 ASN A C 1
ATOM 753 O O . ASN A 1 97 ? 3.170 2.172 -8.284 1.00 96.44 97 ASN A O 1
ATOM 757 N N . ARG A 1 98 ? 0.987 1.646 -8.378 1.00 97.69 98 ARG A N 1
ATOM 758 C CA . ARG A 1 98 ? 0.610 2.232 -7.091 1.00 97.69 98 ARG A CA 1
ATOM 759 C C . ARG A 1 98 ? -0.189 1.217 -6.295 1.00 97.69 98 ARG A C 1
ATOM 761 O O . ARG A 1 98 ? -1.183 0.687 -6.782 1.00 97.69 98 ARG A O 1
ATOM 768 N N . PHE A 1 99 ? 0.232 0.969 -5.066 1.00 97.94 99 PHE A N 1
ATOM 769 C CA . PHE A 1 99 ? -0.447 0.083 -4.130 1.00 97.94 99 PHE A CA 1
ATOM 770 C C . PHE A 1 99 ? -0.745 0.880 -2.869 1.00 97.9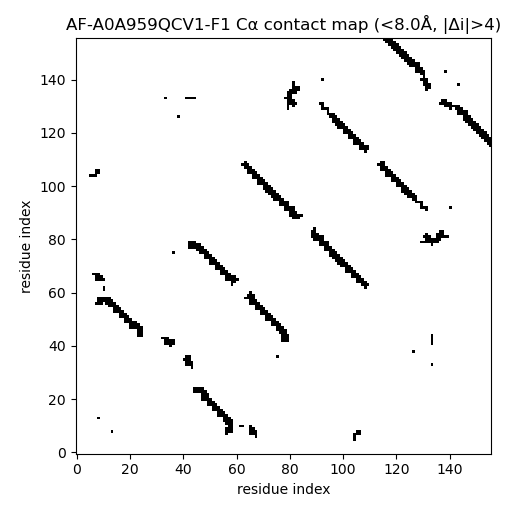4 99 PHE A C 1
ATOM 772 O O . PHE A 1 99 ? 0.183 1.332 -2.207 1.00 97.94 99 PHE A O 1
ATOM 779 N N . THR A 1 100 ? -2.016 1.051 -2.534 1.00 97.94 100 THR A N 1
ATOM 780 C CA . THR A 1 100 ? -2.441 1.682 -1.285 1.00 97.94 100 THR A CA 1
ATOM 781 C C . THR A 1 100 ? -3.274 0.690 -0.497 1.00 97.94 100 THR A C 1
ATOM 783 O O . THR A 1 100 ? -4.299 0.218 -0.986 1.00 97.94 100 THR A O 1
ATOM 786 N N . TYR A 1 101 ? -2.862 0.402 0.729 1.00 97.12 101 TYR A N 1
ATOM 787 C CA . TYR A 1 101 ? -3.596 -0.446 1.654 1.00 97.12 101 TYR A CA 1
ATOM 788 C C . TYR A 1 101 ? -3.964 0.363 2.887 1.00 97.12 101 TYR A C 1
ATOM 790 O O . TYR A 1 101 ? -3.117 1.028 3.476 1.00 97.12 101 TYR A O 1
ATOM 798 N N . LEU A 1 102 ? -5.228 0.296 3.289 1.00 96.88 102 LEU A N 1
ATOM 799 C CA . LEU A 1 102 ? -5.689 0.833 4.561 1.00 96.88 102 LEU A CA 1
ATOM 800 C C . LEU A 1 102 ? -6.329 -0.293 5.357 1.00 96.88 102 LEU A C 1
ATOM 802 O O . LEU A 1 102 ? -7.145 -1.057 4.844 1.00 96.88 102 LEU A O 1
ATOM 806 N N . SER A 1 103 ? -5.970 -0.371 6.630 1.00 96.94 103 SER A N 1
ATOM 807 C CA . SER A 1 103 ? -6.591 -1.271 7.591 1.00 96.94 103 SER A CA 1
ATOM 808 C C . SER A 1 103 ? -6.978 -0.493 8.838 1.00 96.94 103 SER A C 1
ATOM 810 O O . SER A 1 103 ? -6.215 0.334 9.331 1.00 96.94 103 SER A O 1
ATOM 812 N N . ALA A 1 104 ? -8.178 -0.751 9.333 1.00 96.75 104 ALA A N 1
ATOM 813 C CA . ALA A 1 104 ? -8.700 -0.172 10.553 1.00 96.75 104 ALA A CA 1
ATOM 814 C C . ALA A 1 104 ? -9.304 -1.275 11.416 1.00 96.75 104 ALA A C 1
ATOM 816 O O . ALA A 1 104 ? -9.914 -2.227 10.916 1.00 96.75 104 ALA A O 1
ATOM 817 N N . LYS A 1 105 ? -9.140 -1.142 12.725 1.00 97.38 105 LYS A N 1
ATOM 818 C CA . LYS A 1 105 ? -9.680 -2.069 13.706 1.00 97.38 105 LYS A CA 1
ATOM 819 C C . LYS A 1 105 ? -10.212 -1.308 14.904 1.00 97.38 105 LYS A C 1
ATOM 821 O O . LYS A 1 105 ? -9.551 -0.398 15.393 1.00 97.38 105 LYS A O 1
ATOM 826 N N . ILE A 1 106 ? -11.381 -1.715 15.383 1.00 97.75 106 ILE A N 1
ATOM 827 C CA . ILE A 1 106 ? -11.953 -1.269 16.649 1.00 97.75 106 ILE A CA 1
ATOM 828 C C . ILE A 1 106 ? -12.216 -2.504 17.499 1.00 97.75 106 ILE A C 1
ATOM 83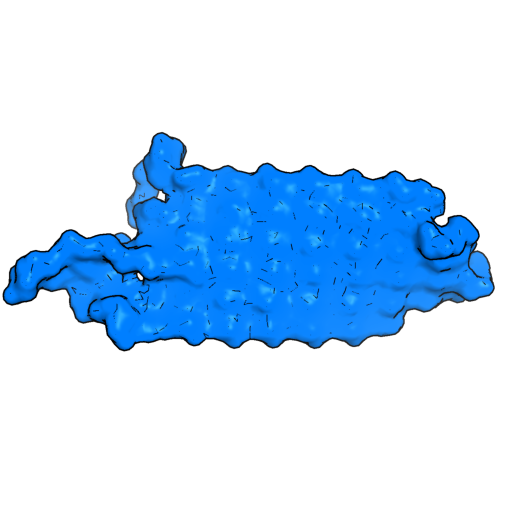0 O O . ILE A 1 106 ? -12.919 -3.419 17.075 1.00 97.75 106 ILE A O 1
ATOM 834 N N . ASP A 1 107 ? -11.659 -2.510 18.701 1.00 97.31 107 ASP A N 1
ATOM 835 C CA . ASP A 1 107 ? -11.884 -3.527 19.715 1.00 97.31 107 ASP A CA 1
ATOM 836 C C . ASP A 1 107 ? -12.702 -2.927 20.856 1.00 97.31 107 ASP A C 1
ATOM 838 O O . ASP A 1 107 ? -12.357 -1.869 21.378 1.00 97.31 107 ASP A O 1
ATOM 842 N N . HIS A 1 108 ? -13.781 -3.601 21.248 1.00 97.69 108 HIS A N 1
ATOM 843 C CA . HIS A 1 108 ? -14.619 -3.187 22.368 1.00 97.69 108 HIS A CA 1
ATOM 844 C C . HIS A 1 108 ? -14.771 -4.321 23.377 1.00 97.69 108 HIS A C 1
ATOM 846 O O . HIS A 1 108 ? -15.161 -5.435 23.018 1.00 97.69 108 HIS A O 1
ATOM 852 N N . LEU A 1 109 ? -14.474 -4.021 24.637 1.00 97.31 109 LEU A N 1
ATOM 853 C CA . LEU A 1 109 ? -14.667 -4.901 25.778 1.00 97.31 109 LEU A CA 1
ATOM 854 C C . LEU A 1 109 ? -16.018 -4.573 26.419 1.00 97.31 109 LEU A C 1
ATOM 856 O O . LEU A 1 109 ? -16.202 -3.514 27.017 1.00 97.31 109 LEU A O 1
ATOM 860 N N . TRP A 1 110 ? -16.975 -5.486 26.283 1.00 97.12 110 TRP A N 1
ATOM 861 C CA . TRP A 1 110 ? -18.273 -5.375 26.949 1.00 97.12 110 TRP A CA 1
ATOM 862 C C . TRP A 1 110 ? -18.166 -5.778 28.420 1.00 97.12 110 TRP A C 1
ATOM 864 O O . TRP A 1 110 ? -18.808 -5.188 29.283 1.00 97.12 110 TRP A O 1
ATOM 874 N N . THR A 1 111 ? -17.355 -6.804 28.686 1.00 95.50 111 THR A N 1
ATOM 875 C CA . THR A 1 111 ? -16.981 -7.313 30.012 1.00 95.50 111 THR A CA 1
ATOM 876 C C . THR A 1 111 ? -15.578 -7.920 29.922 1.00 95.50 111 THR A C 1
ATOM 878 O O . THR A 1 111 ? -15.057 -8.096 28.819 1.00 95.50 111 THR A O 1
ATOM 881 N N . ASP A 1 112 ? -15.015 -8.373 31.043 1.00 91.62 112 ASP A N 1
ATOM 882 C CA . ASP A 1 112 ? -13.720 -9.077 31.077 1.00 91.62 112 ASP A CA 1
ATOM 883 C C . ASP A 1 112 ? -13.687 -10.378 30.249 1.00 91.62 112 ASP A C 1
ATOM 885 O O . ASP A 1 112 ? -12.624 -10.953 30.022 1.00 91.62 112 ASP A O 1
ATOM 889 N N . ARG A 1 113 ? -14.850 -10.878 29.809 1.00 94.50 113 ARG A N 1
ATOM 890 C CA . ARG A 1 113 ? -14.986 -12.135 29.054 1.00 94.50 113 ARG A CA 1
ATOM 891 C C . ARG A 1 113 ? -15.599 -11.964 27.668 1.00 94.50 113 ARG A C 1
ATOM 893 O O . ARG A 1 113 ? -15.600 -12.919 26.896 1.00 94.50 113 ARG A O 1
ATOM 900 N N . LEU A 1 114 ? -16.139 -10.787 27.353 1.00 97.12 114 LEU A N 1
ATOM 901 C CA . LEU A 1 114 ? -16.854 -10.542 26.105 1.00 97.12 114 LEU A CA 1
ATOM 902 C C . LEU A 1 114 ? -16.234 -9.364 25.358 1.00 97.12 114 LEU A C 1
ATOM 904 O O . LEU A 1 114 ? -16.320 -8.218 25.795 1.00 97.12 114 LEU A O 1
ATOM 908 N N . ARG A 1 115 ? -15.665 -9.668 24.192 1.00 96.00 115 ARG A N 1
ATOM 909 C CA . ARG A 1 115 ? -15.036 -8.722 23.271 1.00 96.00 115 ARG A CA 1
ATOM 910 C C . ARG A 1 115 ? -15.713 -8.795 21.907 1.00 96.00 115 ARG A C 1
ATOM 912 O O . ARG A 1 115 ? -15.993 -9.888 21.425 1.00 96.00 115 ARG A O 1
ATOM 919 N N . SER A 1 116 ? -15.878 -7.647 21.262 1.00 96.94 116 SER A N 1
ATOM 920 C CA . SER A 1 116 ? -16.217 -7.550 19.837 1.00 96.94 116 SER A CA 1
ATOM 921 C C . SER A 1 116 ? -15.121 -6.808 19.077 1.00 96.94 116 SER A C 1
ATOM 923 O O . SER A 1 116 ? -14.466 -5.931 19.644 1.00 96.94 116 SER A O 1
ATOM 925 N N . SER A 1 117 ? -14.921 -7.160 17.803 1.00 96.62 117 SER A N 1
ATOM 926 C CA . SER A 1 117 ? -13.807 -6.651 17.001 1.00 96.62 117 SER A CA 1
ATOM 927 C C . SER A 1 117 ? -14.235 -6.328 15.576 1.00 96.62 117 SER A C 1
ATOM 929 O O . SER A 1 117 ? -14.207 -7.186 14.700 1.00 96.62 117 SER A O 1
ATOM 931 N N . LEU A 1 118 ? -14.513 -5.058 15.300 1.00 96.88 118 LEU A N 1
ATOM 932 C CA . LEU A 1 118 ? -14.742 -4.612 13.930 1.00 96.88 118 LEU A CA 1
ATOM 933 C C . LEU A 1 118 ? -13.402 -4.414 13.213 1.00 96.88 118 LEU A C 1
ATOM 935 O O . LEU A 1 118 ? -12.519 -3.717 13.711 1.00 96.88 118 LEU A O 1
ATOM 939 N N . ARG A 1 119 ? -13.256 -4.997 12.026 1.00 96.50 119 ARG A N 1
ATOM 940 C CA . ARG A 1 119 ? -12.097 -4.855 11.138 1.00 96.50 119 ARG A CA 1
ATOM 941 C C . ARG A 1 119 ? -12.550 -4.419 9.757 1.00 96.50 119 ARG A C 1
ATOM 943 O O . ARG A 1 119 ? -13.475 -5.000 9.198 1.00 96.50 119 ARG A O 1
ATOM 950 N N . VAL A 1 120 ? -11.852 -3.439 9.198 1.00 96.69 120 VAL A N 1
ATOM 951 C CA . VAL A 1 120 ? -12.043 -2.949 7.832 1.00 96.69 120 VAL A CA 1
ATOM 952 C C . VAL A 1 120 ? -10.690 -2.951 7.135 1.00 96.69 120 VAL A C 1
ATOM 954 O O . VAL A 1 120 ? -9.731 -2.402 7.665 1.00 96.69 120 VAL A O 1
ATOM 957 N N . ASN A 1 121 ? -10.607 -3.551 5.952 1.00 96.62 121 ASN A N 1
ATOM 958 C CA . ASN A 1 121 ? -9.414 -3.542 5.110 1.00 96.62 121 ASN A CA 1
ATOM 959 C C . ASN A 1 121 ? -9.801 -3.114 3.698 1.00 96.62 121 ASN A C 1
ATOM 961 O O . ASN A 1 121 ? -10.736 -3.667 3.123 1.00 96.62 121 ASN A O 1
ATOM 965 N N . THR A 1 122 ? -9.077 -2.162 3.127 1.00 97.31 122 THR A N 1
ATOM 966 C CA . THR A 1 122 ? -9.242 -1.722 1.743 1.00 97.31 122 THR A CA 1
ATOM 967 C C . THR A 1 122 ? -7.900 -1.748 1.027 1.00 97.31 122 THR A C 1
ATOM 969 O O . THR A 1 122 ? -6.863 -1.433 1.614 1.00 97.31 122 THR A O 1
ATOM 972 N N . GLY A 1 123 ? -7.919 -2.162 -0.234 1.00 97.44 123 GLY A N 1
ATOM 973 C CA . GLY A 1 123 ? -6.754 -2.179 -1.105 1.00 97.44 123 GLY A CA 1
ATOM 974 C C . GLY A 1 123 ? -7.087 -1.497 -2.419 1.00 97.44 123 GLY A C 1
ATOM 975 O O . GLY A 1 123 ? -8.047 -1.878 -3.078 1.00 97.44 123 GLY A O 1
ATOM 976 N N . LEU A 1 124 ? -6.297 -0.504 -2.804 1.00 97.38 124 LEU A N 1
ATOM 977 C CA . LEU A 1 124 ? -6.358 0.162 -4.100 1.00 97.38 124 LEU A CA 1
ATOM 978 C C . LEU A 1 124 ? -5.053 -0.142 -4.827 1.00 97.38 124 LEU A C 1
ATOM 980 O O . LEU A 1 124 ? -3.986 0.315 -4.416 1.00 97.38 124 LEU A O 1
ATOM 984 N N . VAL A 1 125 ? -5.128 -0.957 -5.872 1.00 97.19 125 VAL A N 1
ATOM 985 C CA . VAL A 1 125 ? -3.950 -1.424 -6.603 1.00 97.19 125 VAL A CA 1
ATOM 986 C C . VAL A 1 125 ? -4.083 -1.042 -8.067 1.00 97.19 125 VAL A C 1
ATOM 988 O O . VAL A 1 125 ? -4.944 -1.568 -8.766 1.00 97.19 125 VAL A O 1
ATOM 991 N N . ASN A 1 126 ? -3.212 -0.152 -8.533 1.00 97.12 126 ASN A N 1
ATOM 992 C CA . ASN A 1 126 ? -3.102 0.247 -9.930 1.00 97.12 126 ASN A CA 1
ATOM 993 C C . ASN A 1 126 ? -1.782 -0.286 -10.482 1.00 97.12 126 ASN A C 1
ATOM 995 O O . ASN A 1 126 ? -0.712 0.012 -9.952 1.00 97.12 126 ASN A O 1
ATOM 999 N N . ILE A 1 127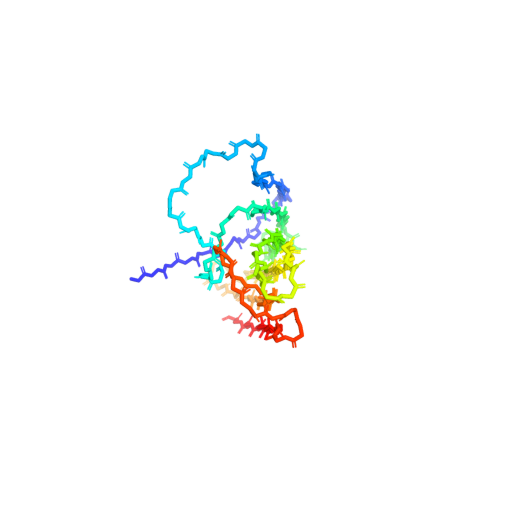 ? -1.855 -1.082 -11.539 1.00 95.00 127 ILE A N 1
ATOM 1000 C CA . ILE A 1 127 ? -0.696 -1.702 -12.178 1.00 95.00 127 ILE A CA 1
ATOM 1001 C C . ILE A 1 127 ? -0.700 -1.275 -13.636 1.00 95.00 127 ILE A C 1
ATOM 1003 O O . ILE A 1 127 ? -1.619 -1.612 -14.381 1.00 95.00 127 ILE A O 1
ATOM 1007 N N . GLU A 1 128 ? 0.330 -0.559 -14.063 1.00 94.00 128 GLU A N 1
ATOM 1008 C CA . GLU A 1 128 ? 0.517 -0.257 -15.480 1.00 94.00 128 GLU A CA 1
ATOM 1009 C C . GLU A 1 128 ? 1.290 -1.388 -16.145 1.00 94.00 128 GLU A C 1
ATOM 1011 O O . GLU A 1 128 ? 2.295 -1.862 -15.626 1.00 94.00 128 GLU A O 1
ATOM 1016 N N . ARG A 1 129 ? 0.821 -1.857 -17.295 1.00 90.50 129 ARG A N 1
ATOM 1017 C CA . ARG A 1 129 ? 1.585 -2.719 -18.194 1.00 90.50 129 ARG A CA 1
ATOM 1018 C C . ARG A 1 129 ? 1.987 -1.850 -19.364 1.00 90.50 129 ARG A C 1
ATOM 1020 O O . ARG A 1 129 ? 1.261 -1.736 -20.350 1.00 90.50 129 ARG A O 1
ATOM 1027 N N . GLN A 1 130 ? 3.101 -1.162 -19.180 1.00 89.12 130 GLN A N 1
ATOM 1028 C CA . GLN A 1 130 ? 3.659 -0.287 -20.188 1.00 89.12 130 GLN A CA 1
ATOM 1029 C C . GLN A 1 130 ? 4.096 -1.098 -21.417 1.00 89.12 130 GLN A C 1
ATOM 1031 O O . GLN A 1 130 ? 4.382 -2.294 -21.310 1.00 89.12 130 GLN A O 1
ATOM 1036 N N . GLY A 1 131 ? 4.114 -0.453 -22.586 1.00 89.25 131 GLY A N 1
ATOM 1037 C CA . GLY A 1 131 ? 4.672 -1.044 -23.803 1.00 89.25 131 GLY A CA 1
ATOM 1038 C C . GLY A 1 131 ? 6.168 -1.363 -23.666 1.00 89.25 131 GLY A C 1
ATOM 1039 O O . GLY A 1 131 ? 6.755 -1.295 -22.588 1.00 89.25 131 GLY A O 1
ATOM 1040 N N . GLY A 1 132 ? 6.806 -1.705 -24.775 1.00 89.94 132 GLY A N 1
ATOM 1041 C CA . GLY A 1 132 ? 8.177 -2.199 -24.822 1.00 89.94 132 GLY A CA 1
ATOM 1042 C C . GLY A 1 132 ? 8.305 -3.612 -24.249 1.00 89.94 132 GLY A C 1
ATOM 1043 O O . GLY A 1 132 ? 7.317 -4.315 -24.024 1.00 89.94 132 GLY A O 1
ATOM 1044 N N . GLY A 1 133 ? 9.544 -4.030 -24.022 1.00 88.31 133 GLY A N 1
ATOM 1045 C CA . GLY A 1 133 ? 9.880 -5.271 -23.335 1.00 88.31 133 GLY A CA 1
ATOM 1046 C C . GLY A 1 133 ? 11.136 -5.104 -22.488 1.00 88.31 133 GLY A C 1
ATOM 1047 O O . GLY A 1 133 ? 11.863 -4.125 -22.617 1.00 88.31 133 GLY A O 1
ATOM 1048 N N . LEU A 1 134 ? 11.411 -6.070 -21.613 1.00 85.25 134 LEU A N 1
ATOM 1049 C CA . LEU A 1 134 ? 12.535 -5.990 -20.668 1.00 85.25 134 LEU A CA 1
ATOM 1050 C C . LEU A 1 134 ? 13.910 -5.959 -21.348 1.00 85.25 134 LEU A C 1
ATOM 1052 O O . LEU A 1 134 ? 14.879 -5.508 -20.747 1.00 85.25 134 LEU A O 1
ATOM 1056 N N . GLU A 1 135 ? 14.000 -6.459 -22.580 1.00 83.62 135 GLU A N 1
ATOM 1057 C CA . GLU A 1 135 ? 15.239 -6.519 -23.370 1.00 83.62 135 GLU A CA 1
ATOM 1058 C C . GLU A 1 135 ? 15.066 -5.883 -24.759 1.00 83.62 135 GLU A C 1
ATOM 1060 O O . GLU A 1 135 ? 15.878 -6.095 -25.656 1.00 83.62 135 GLU A O 1
ATOM 1065 N N . GLY A 1 136 ? 13.996 -5.105 -24.949 1.00 82.75 136 GLY A N 1
ATOM 1066 C CA . GLY A 1 136 ? 13.588 -4.563 -26.244 1.00 82.75 136 GLY A CA 1
ATOM 1067 C C . GLY A 1 136 ? 12.313 -5.214 -26.782 1.00 82.75 136 GLY A C 1
ATOM 1068 O O . GLY A 1 136 ? 11.632 -5.976 -26.093 1.00 82.75 136 GLY A O 1
ATOM 1069 N N . GLY A 1 137 ? 11.983 -4.895 -28.034 1.00 85.00 137 GLY A N 1
ATOM 1070 C CA . GLY A 1 137 ? 10.783 -5.372 -28.721 1.00 85.00 137 GLY A CA 1
ATOM 1071 C C . GLY A 1 137 ? 10.047 -4.249 -29.445 1.00 85.00 137 GLY A C 1
ATOM 1072 O O . GLY A 1 137 ? 10.442 -3.089 -29.366 1.00 85.00 137 GLY A O 1
ATOM 1073 N N . SER A 1 138 ? 8.964 -4.603 -30.141 1.00 89.19 138 SER A N 1
ATOM 1074 C CA . SER A 1 138 ? 8.166 -3.697 -30.983 1.00 89.19 138 SER A CA 1
ATOM 1075 C C . SER A 1 138 ? 6.780 -3.377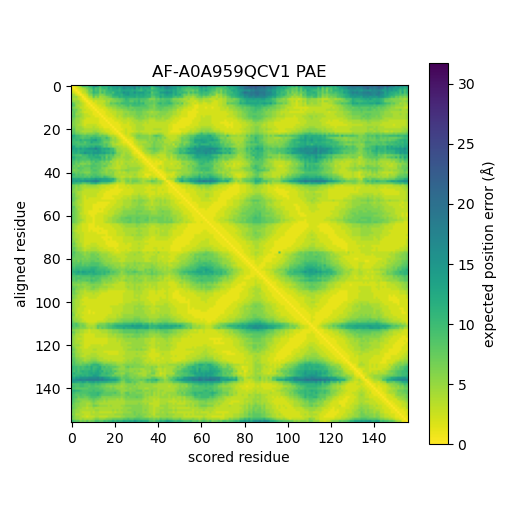 -30.415 1.00 89.19 138 SER A C 1
ATOM 1077 O O . SER A 1 138 ? 5.884 -2.953 -31.145 1.00 89.19 138 SER A O 1
ATOM 1079 N N . THR A 1 139 ? 6.565 -3.622 -29.124 1.00 90.94 139 THR A N 1
ATOM 1080 C CA . THR A 1 139 ? 5.306 -3.289 -28.453 1.00 90.94 139 THR A CA 1
ATOM 1081 C C . THR A 1 139 ? 5.277 -1.791 -28.188 1.00 90.94 139 THR A C 1
ATOM 1083 O O . THR A 1 139 ? 5.983 -1.304 -27.316 1.00 90.94 139 THR A O 1
ATOM 1086 N N . PHE A 1 140 ? 4.479 -1.030 -28.925 1.00 91.56 140 PHE A N 1
ATOM 1087 C CA . PHE A 1 140 ? 4.410 0.419 -28.724 1.00 91.56 140 PHE A CA 1
ATOM 1088 C C . PHE A 1 140 ? 3.684 0.789 -27.420 1.00 91.56 140 PHE A C 1
ATOM 1090 O O . PHE A 1 140 ? 2.858 0.007 -26.942 1.00 91.56 140 PHE A O 1
ATOM 1097 N N . PRO A 1 141 ? 3.917 1.991 -26.858 1.00 89.25 141 PRO A N 1
ATOM 1098 C CA . PRO A 1 141 ? 3.194 2.470 -25.677 1.00 89.25 141 PRO A CA 1
ATOM 1099 C C . PRO A 1 141 ? 1.669 2.444 -25.845 1.00 89.25 141 PRO A C 1
ATOM 1101 O O . PRO A 1 141 ? 0.949 2.205 -24.881 1.00 89.25 141 PRO A O 1
ATOM 1104 N N . SER A 1 142 ? 1.176 2.612 -27.078 1.00 90.44 142 SER A N 1
ATOM 1105 C CA . SER A 1 142 ? -0.248 2.513 -27.430 1.00 90.44 142 SER A CA 1
ATOM 1106 C C . SER A 1 142 ? -0.855 1.123 -27.214 1.00 90.44 142 SER A C 1
ATOM 1108 O O . SER A 1 142 ? -2.071 1.010 -27.094 1.00 90.44 142 SER A O 1
ATOM 1110 N N . ALA A 1 143 ? -0.031 0.074 -27.149 1.00 90.75 143 ALA A N 1
ATOM 1111 C CA . ALA A 1 143 ? -0.453 -1.283 -26.809 1.00 90.75 143 ALA A CA 1
ATOM 1112 C C . ALA A 1 143 ? -0.418 -1.558 -25.293 1.00 90.75 143 ALA A C 1
ATOM 1114 O O . ALA A 1 143 ? -0.793 -2.649 -24.857 1.00 90.75 143 ALA A O 1
ATOM 1115 N N . GLY A 1 144 ? 0.044 -0.595 -24.489 1.00 89.50 144 GLY A N 1
ATOM 1116 C CA . GLY A 1 144 ? 0.037 -0.690 -23.036 1.00 89.50 144 GLY A CA 1
ATOM 1117 C C . GLY A 1 144 ? -1.377 -0.654 -22.456 1.00 89.50 144 GLY A C 1
ATOM 1118 O O . GLY A 1 144 ? -2.336 -0.222 -23.097 1.00 89.50 144 GLY A O 1
ATOM 1119 N N . ASN A 1 145 ? -1.520 -1.104 -21.212 1.00 93.31 145 ASN A N 1
ATOM 1120 C CA . ASN A 1 145 ? -2.783 -1.010 -20.485 1.00 93.31 145 ASN A CA 1
ATOM 1121 C C . ASN A 1 145 ? -2.574 -0.735 -18.994 1.00 93.31 145 ASN A C 1
ATOM 1123 O O . ASN A 1 145 ? -1.456 -0.760 -18.481 1.00 93.31 145 ASN A O 1
ATOM 1127 N N . ARG A 1 146 ? -3.677 -0.467 -18.295 1.00 93.00 146 ARG A N 1
ATOM 1128 C CA . ARG A 1 146 ? -3.714 -0.320 -16.842 1.00 93.00 146 ARG A CA 1
ATOM 1129 C C . ARG A 1 146 ? -4.690 -1.331 -16.263 1.00 93.00 146 ARG A C 1
ATOM 1131 O O . ARG A 1 146 ? -5.781 -1.526 -16.793 1.00 93.00 146 ARG A O 1
ATOM 1138 N N . GLN A 1 147 ? -4.286 -1.965 -15.174 1.00 94.56 147 GLN A N 1
ATOM 1139 C CA . GLN A 1 147 ? -5.121 -2.845 -14.381 1.00 94.56 147 GLN A CA 1
ATOM 1140 C C . GLN A 1 147 ? -5.393 -2.196 -13.026 1.00 94.56 147 GLN A C 1
ATOM 1142 O O . GLN A 1 147 ? -4.463 -1.961 -12.257 1.00 94.56 147 GLN A O 1
ATOM 1147 N N . ASP A 1 148 ? -6.672 -2.003 -12.718 1.00 96.06 148 ASP A N 1
ATOM 1148 C CA . ASP A 1 148 ? -7.131 -1.505 -11.424 1.00 96.06 148 ASP A CA 1
ATOM 1149 C C . ASP A 1 148 ? -7.781 -2.643 -10.629 1.00 96.06 148 ASP A C 1
ATOM 1151 O O . ASP A 1 148 ? -8.658 -3.358 -11.121 1.00 96.06 148 ASP A O 1
ATOM 1155 N N . ARG A 1 149 ? -7.321 -2.847 -9.395 1.00 94.69 149 ARG A N 1
ATOM 1156 C CA . ARG A 1 149 ? -7.764 -3.907 -8.485 1.00 94.69 149 ARG A CA 1
ATOM 1157 C C . ARG A 1 149 ? -8.094 -3.295 -7.133 1.00 94.69 149 ARG A C 1
ATOM 1159 O O . ARG A 1 149 ? -7.241 -3.210 -6.253 1.00 94.69 149 ARG A O 1
ATOM 1166 N N . ASN A 1 150 ? -9.350 -2.896 -6.981 1.00 96.25 150 ASN A N 1
ATOM 1167 C CA . ASN A 1 150 ? -9.860 -2.353 -5.729 1.00 96.25 150 ASN A CA 1
ATOM 1168 C C . ASN A 1 150 ? -10.517 -3.464 -4.903 1.00 96.25 150 ASN A C 1
ATOM 1170 O O . ASN A 1 150 ? -11.220 -4.315 -5.450 1.00 96.25 150 ASN A O 1
ATOM 1174 N N . SER A 1 151 ? -10.299 -3.467 -3.593 1.00 96.62 151 SER A N 1
ATOM 1175 C CA . SER A 1 151 ? -10.865 -4.448 -2.670 1.00 96.62 151 SER A CA 1
ATOM 1176 C C . SER A 1 151 ? -11.335 -3.792 -1.378 1.00 96.62 151 SER A C 1
ATOM 1178 O O . SER A 1 151 ? -10.759 -2.809 -0.920 1.00 96.62 151 SER A O 1
ATOM 1180 N N . LEU A 1 152 ? -12.386 -4.358 -0.785 1.00 96.69 152 LEU A N 1
ATOM 1181 C CA . LEU A 1 152 ? -12.910 -3.985 0.524 1.00 96.69 152 LEU A CA 1
ATOM 1182 C C . LEU A 1 152 ? -13.298 -5.260 1.273 1.00 96.69 152 LEU A C 1
ATOM 1184 O O . LEU A 1 152 ? -13.995 -6.120 0.736 1.00 96.69 152 LEU A O 1
ATOM 1188 N N . ASN A 1 153 ? -12.855 -5.376 2.517 1.00 95.56 153 ASN A N 1
ATOM 1189 C CA . ASN A 1 153 ? -13.205 -6.456 3.424 1.00 95.56 153 ASN A CA 1
ATOM 1190 C C . ASN A 1 153 ? -13.628 -5.868 4.771 1.00 95.56 153 ASN A C 1
ATOM 1192 O O . ASN A 1 153 ? -12.934 -5.0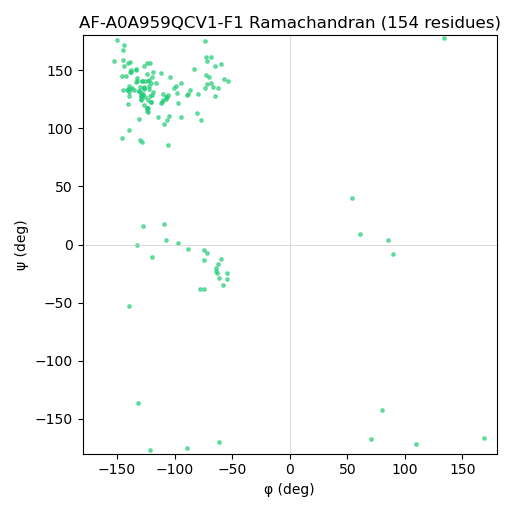12 5.317 1.00 95.56 153 ASN A O 1
ATOM 1196 N N . ILE A 1 154 ? -14.762 -6.334 5.292 1.00 95.56 154 ILE A N 1
ATOM 1197 C CA . ILE A 1 154 ? -15.310 -5.917 6.582 1.00 95.56 154 ILE A CA 1
ATOM 1198 C C . ILE A 1 154 ? -15.658 -7.179 7.372 1.00 95.56 154 ILE A C 1
ATOM 1200 O O . ILE A 1 154 ? -16.286 -8.088 6.831 1.00 95.56 154 ILE A O 1
ATOM 1204 N N . ALA A 1 155 ? -15.245 -7.238 8.636 1.00 93.19 155 ALA A N 1
ATOM 1205 C CA . ALA A 1 155 ? -15.503 -8.359 9.537 1.00 93.19 155 ALA A CA 1
ATOM 1206 C C . ALA A 1 155 ? -15.785 -7.858 10.961 1.00 93.19 155 ALA A C 1
ATOM 1208 O O . ALA A 1 155 ? -15.171 -6.880 11.380 1.00 93.19 155 ALA A O 1
ATOM 1209 N N . LEU A 1 156 ? -16.675 -8.535 11.692 1.00 89.25 156 LEU A N 1
ATOM 1210 C CA . LEU A 1 156 ? -17.058 -8.238 13.082 1.00 89.25 156 LEU A CA 1
ATOM 1211 C C . LEU A 1 156 ? -16.641 -9.375 14.030 1.00 89.25 156 LEU A C 1
ATOM 1213 O O . LEU A 1 156 ? -16.593 -10.529 13.543 1.00 89.25 156 LEU A O 1
#

Nearest PDB structures (foldseek):
  6z91-assembly1_A  TM=5.442E-01  e=6.424E+00  Pseudomonas aeruginosa PAO1
  5fok-assembly1_A  TM=3.530E-01  e=2.451E+00  Pseudomonas aeruginosa PAO1